Protein AF-A0A6L5Y1M6-F1 (afdb_monomer)

Radius of gyration: 14.64 Å; Cα contacts (8 Å, |Δi|>4): 52; chains: 1; bounding box: 42×32×24 Å

Sequence (76 aa):
MYDSKYWKHGRNVTVRQLYEYLQEHIPDDAIVCIGGSSEIYTHLSMDGSAFSLDFDSLSDLEEYDGREPTELLDGN

Secondary structure (DSSP, 8-state):
---GGG----SS--HHHHHHHHHHHS-TTPPP-BTTBS--EEEE-TTSS-EEEESS--TTSGGGTT--PPPTT---

Mean predicted aligned error: 4.06 Å

Solvent-accessible surface area (backbone atoms only — not comparable to full-atom values): 5331 Å² total; per-residue (Å²): 137,82,66,70,91,74,70,79,85,84,77,92,72,49,73,66,59,51,50,55,50,41,70,75,74,46,68,93,84,61,83,70,59,34,98,83,33,75,54,77,32,78,47,67,43,97,85,68,84,47,79,48,78,34,57,58,79,66,56,88,40,79,94,29,66,98,56,78,90,75,71,94,79,66,89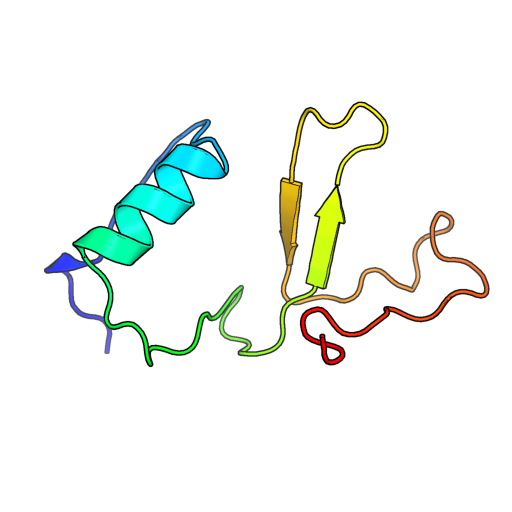,127

Foldseek 3Di:
DDDPVPDDDDDPQDPVNVVVCCVVPPDPPDQDDAPNDSDWDWDAPPVRSDIDIHNDNCCVDPVNPPHDDDDPPPDD

Structure (mmCIF, N/CA/C/O backbone):
dat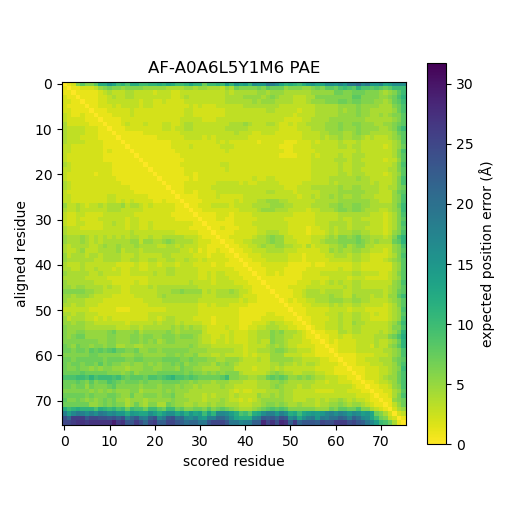a_AF-A0A6L5Y1M6-F1
#
_entry.id   AF-A0A6L5Y1M6-F1
#
loop_
_atom_site.group_PDB
_atom_site.id
_atom_site.type_symbol
_atom_site.label_atom_id
_atom_site.label_alt_id
_atom_site.label_comp_id
_atom_site.label_asym_id
_atom_site.label_entity_id
_atom_site.label_seq_id
_atom_site.pdbx_PDB_ins_code
_atom_site.Cartn_x
_atom_site.Cartn_y
_atom_site.Cartn_z
_atom_site.occupancy
_atom_site.B_iso_or_equiv
_atom_site.auth_seq_id
_atom_site.auth_comp_id
_atom_site.auth_asym_id
_atom_site.auth_atom_id
_atom_site.pdbx_PDB_model_num
ATOM 1 N N . MET A 1 1 ? -17.515 2.434 -15.808 1.00 80.75 1 MET A N 1
ATOM 2 C CA . MET A 1 1 ? -18.342 3.346 -14.984 1.00 80.75 1 MET A CA 1
ATOM 3 C C . MET A 1 1 ? -18.150 2.923 -13.536 1.00 80.75 1 MET A C 1
ATOM 5 O O . MET A 1 1 ? -18.176 1.723 -13.304 1.00 80.75 1 MET A O 1
ATOM 9 N N . TYR A 1 2 ? -17.878 3.852 -12.615 1.00 88.75 2 TYR A N 1
ATOM 10 C CA . TYR A 1 2 ? -17.599 3.542 -11.203 1.00 88.75 2 TYR A CA 1
ATOM 11 C C . TYR A 1 2 ? -18.850 3.732 -10.336 1.00 88.75 2 TYR A C 1
ATOM 13 O O . TYR A 1 2 ? -19.638 4.641 -10.597 1.00 88.75 2 TYR A O 1
ATOM 21 N N . ASP A 1 3 ? -19.026 2.895 -9.311 1.00 93.50 3 ASP A N 1
ATOM 22 C CA . ASP A 1 3 ? -20.124 3.024 -8.347 1.00 93.50 3 ASP A CA 1
ATOM 23 C C . ASP A 1 3 ? -19.803 4.117 -7.310 1.00 93.50 3 ASP A C 1
ATOM 25 O O . ASP A 1 3 ? -18.844 4.023 -6.540 1.00 93.50 3 ASP A O 1
ATOM 29 N N . SER A 1 4 ? -20.640 5.159 -7.270 1.00 95.00 4 SER A N 1
ATOM 30 C CA . SER A 1 4 ? -20.484 6.304 -6.368 1.00 95.00 4 SER A CA 1
ATOM 31 C C . SER A 1 4 ? -20.541 5.941 -4.881 1.00 95.00 4 SER A C 1
ATOM 33 O O . SER A 1 4 ? -20.026 6.700 -4.059 1.00 95.00 4 SER A O 1
ATOM 35 N N . LYS A 1 5 ? -21.117 4.789 -4.504 1.00 93.6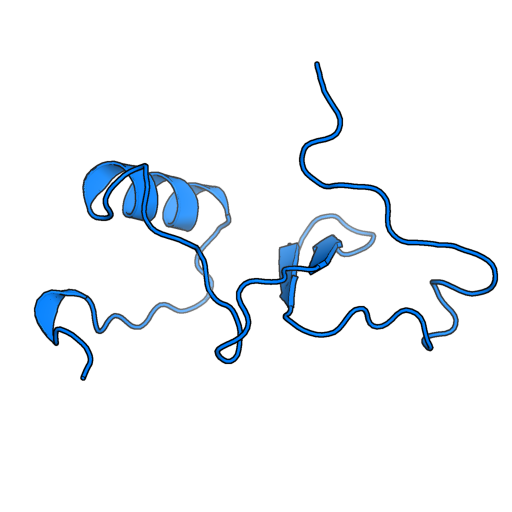2 5 LYS A N 1
ATOM 36 C CA . LYS A 1 5 ? -21.106 4.293 -3.115 1.00 93.62 5 LYS A CA 1
ATOM 37 C C . LYS A 1 5 ? -19.679 4.133 -2.582 1.00 93.62 5 LYS A C 1
ATOM 39 O O . LYS A 1 5 ? -19.437 4.381 -1.395 1.00 93.62 5 LYS A O 1
ATOM 44 N N . TYR A 1 6 ? -18.751 3.761 -3.462 1.00 92.88 6 TYR A N 1
ATOM 45 C CA . TYR A 1 6 ? -17.348 3.495 -3.149 1.00 92.88 6 TYR A CA 1
ATOM 46 C C . TYR A 1 6 ? -16.429 4.696 -3.411 1.00 92.88 6 TYR A C 1
ATOM 48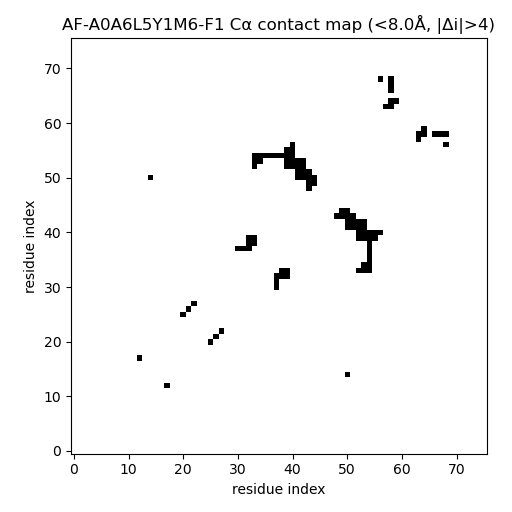 O O . TYR A 1 6 ? -15.223 4.603 -3.200 1.00 92.88 6 TYR A O 1
ATOM 56 N N . TRP A 1 7 ? -16.975 5.853 -3.805 1.00 94.75 7 TRP A N 1
ATOM 57 C CA . TRP A 1 7 ? -16.191 7.074 -3.979 1.00 94.75 7 TRP A CA 1
ATOM 58 C C . TRP A 1 7 ? -15.891 7.716 -2.618 1.00 94.75 7 TRP A C 1
ATOM 60 O O . TRP A 1 7 ? -16.714 8.442 -2.054 1.00 94.75 7 TRP A O 1
ATOM 70 N N . LYS A 1 8 ? -14.725 7.391 -2.053 1.00 95.44 8 LYS A N 1
ATOM 71 C CA . LYS A 1 8 ? -14.259 7.883 -0.748 1.00 95.44 8 LYS A CA 1
ATOM 72 C C . LYS A 1 8 ? -12.997 8.726 -0.891 1.00 95.44 8 LYS A C 1
ATOM 74 O O . LYS A 1 8 ? -12.224 8.563 -1.827 1.00 95.44 8 LYS A O 1
ATOM 79 N N . HIS A 1 9 ? -12.783 9.603 0.082 1.00 95.94 9 HIS A N 1
ATOM 80 C CA . HIS A 1 9 ? -11.551 10.361 0.259 1.00 95.94 9 HIS A CA 1
ATOM 81 C C . HIS A 1 9 ? -11.086 10.200 1.708 1.00 95.94 9 HIS A C 1
ATOM 83 O O . HIS A 1 9 ? -11.893 10.308 2.633 1.00 95.94 9 HIS A O 1
ATOM 89 N N . GLY A 1 10 ? -9.790 9.980 1.902 1.00 93.88 10 GLY A N 1
ATOM 90 C CA . GLY A 1 10 ? -9.152 9.906 3.211 1.00 93.88 10 GLY A CA 1
ATOM 91 C C . GLY A 1 10 ? -7.835 10.675 3.204 1.00 93.88 10 GLY A C 1
ATOM 92 O O . GLY A 1 10 ? -7.191 10.800 2.167 1.00 93.88 10 GLY A O 1
ATOM 93 N N . ARG A 1 11 ? -7.432 11.20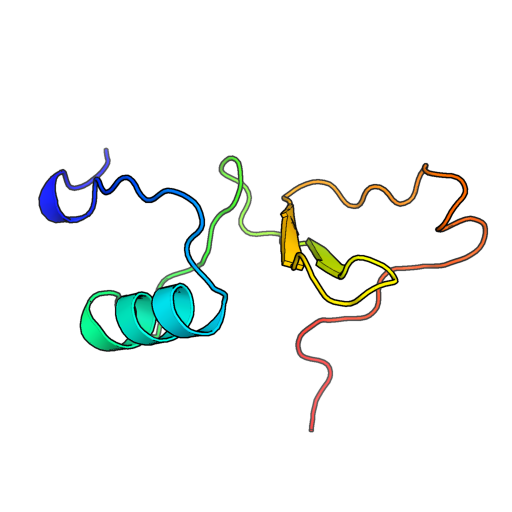0 4.362 1.00 97.06 11 ARG A N 1
ATOM 94 C CA . ARG A 1 11 ? -6.151 11.891 4.554 1.00 97.06 11 ARG A CA 1
ATOM 95 C C . ARG A 1 11 ? -5.424 11.256 5.731 1.00 97.06 11 ARG A C 1
ATOM 97 O O . ARG A 1 11 ? -6.035 11.098 6.783 1.00 97.06 11 ARG A O 1
ATOM 104 N N . ASN A 1 12 ? -4.140 10.940 5.558 1.00 96.06 12 ASN A N 1
ATOM 105 C CA . ASN A 1 12 ? -3.303 10.283 6.572 1.00 96.06 12 ASN A CA 1
ATOM 106 C C . ASN A 1 12 ? -3.917 8.969 7.094 1.00 96.06 12 ASN A C 1
ATOM 108 O O . ASN A 1 12 ? -3.864 8.682 8.289 1.00 96.06 12 ASN A O 1
ATOM 112 N N . VAL A 1 13 ? -4.548 8.199 6.203 1.00 97.25 13 VAL A N 1
ATOM 113 C CA . VAL A 1 13 ? -5.099 6.880 6.534 1.00 97.25 13 VAL A CA 1
ATOM 114 C C . VAL A 1 13 ? -3.936 5.913 6.721 1.00 97.25 13 VAL A C 1
ATOM 116 O O . VAL A 1 13 ? -3.076 5.793 5.853 1.00 97.25 13 VAL A O 1
ATOM 119 N N . THR A 1 14 ? -3.900 5.241 7.866 1.00 97.44 14 THR A N 1
ATOM 120 C CA . THR A 1 14 ? -2.886 4.215 8.148 1.00 97.44 14 THR A CA 1
ATOM 121 C C . THR A 1 14 ? -3.168 2.926 7.370 1.00 97.44 14 THR A C 1
ATOM 123 O O . THR A 1 14 ? -4.318 2.646 7.030 1.00 97.44 14 THR A O 1
ATOM 126 N N . VAL A 1 15 ? -2.143 2.088 7.167 1.00 96.56 15 VAL A N 1
ATOM 127 C CA . VAL A 1 15 ? -2.289 0.765 6.520 1.00 96.56 15 VAL A CA 1
ATOM 128 C C . VAL A 1 15 ? -3.384 -0.070 7.189 1.00 96.56 15 VAL A C 1
ATOM 130 O O . VAL A 1 15 ? -4.225 -0.649 6.511 1.00 96.56 15 VAL A O 1
ATOM 133 N N . ARG A 1 16 ? -3.431 -0.067 8.527 1.00 97.56 16 ARG A N 1
ATOM 134 C CA . ARG A 1 16 ? -4.454 -0.781 9.299 1.00 97.56 16 ARG A CA 1
ATOM 135 C C . ARG A 1 16 ? -5.870 -0.307 8.974 1.00 97.56 16 ARG A C 1
ATOM 137 O O . ARG A 1 16 ? -6.737 -1.131 8.726 1.00 97.56 16 ARG A O 1
ATOM 144 N N . GLN A 1 17 ? -6.098 1.004 8.976 1.00 97.69 17 GLN A N 1
ATOM 145 C CA . GLN A 1 17 ? -7.422 1.569 8.702 1.00 97.69 17 GLN A CA 1
ATOM 146 C C . GLN A 1 17 ? -7.869 1.301 7.264 1.00 97.69 17 GLN A C 1
ATOM 148 O O . GLN A 1 17 ? -9.047 1.043 7.031 1.00 97.69 17 GLN A O 1
ATOM 153 N N . LEU A 1 18 ? -6.938 1.355 6.304 1.00 95.50 18 LEU A N 1
ATOM 154 C CA . LEU A 1 18 ? -7.228 0.978 4.923 1.00 95.50 18 LEU A CA 1
ATOM 155 C C . LEU A 1 18 ? -7.623 -0.501 4.843 1.00 95.50 18 LEU A C 1
ATOM 157 O O . LEU A 1 18 ? -8.657 -0.815 4.265 1.00 95.50 18 LEU A O 1
ATOM 161 N N . TYR A 1 19 ? -6.840 -1.388 5.457 1.00 95.19 19 TYR A N 1
ATOM 162 C CA . TYR A 1 19 ? -7.115 -2.823 5.473 1.00 95.19 19 TYR A CA 1
ATOM 163 C C . TYR A 1 19 ? -8.478 -3.150 6.099 1.00 95.19 19 TYR A C 1
ATOM 165 O O . TYR A 1 19 ? -9.281 -3.839 5.477 1.00 95.19 19 TYR A O 1
ATOM 173 N N . GLU A 1 20 ? -8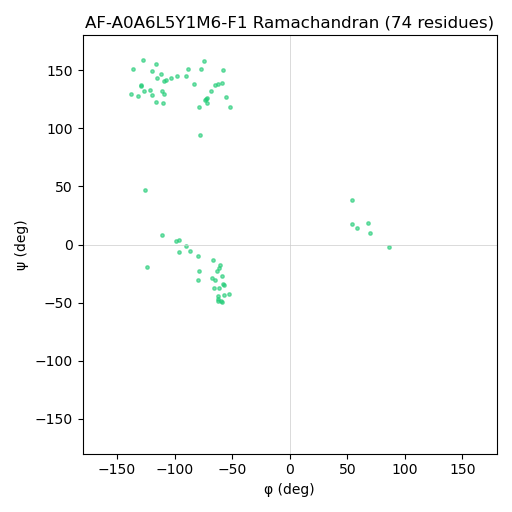.778 -2.595 7.278 1.00 97.44 20 GLU A N 1
ATOM 174 C CA . GLU A 1 20 ? -10.074 -2.763 7.949 1.00 97.44 20 GLU A CA 1
ATOM 175 C C . GLU A 1 20 ? -11.236 -2.291 7.053 1.00 97.44 20 GLU A C 1
ATOM 177 O O . GLU A 1 20 ? -12.227 -3.004 6.903 1.00 97.44 20 GLU A O 1
ATOM 182 N N . TYR A 1 21 ? -11.095 -1.138 6.382 1.00 96.25 21 TYR A N 1
ATOM 183 C CA . TYR A 1 21 ? -12.105 -0.641 5.441 1.00 96.25 21 TYR A CA 1
ATOM 184 C C . TYR A 1 21 ? -12.313 -1.585 4.248 1.00 96.25 21 TYR A C 1
ATOM 186 O O . TYR A 1 21 ? -13.454 -1.827 3.847 1.00 96.25 21 TYR A O 1
ATOM 194 N N . LEU A 1 22 ? -11.225 -2.093 3.659 1.00 95.31 22 LEU A N 1
ATOM 195 C CA . LEU A 1 22 ? -11.295 -3.001 2.515 1.00 95.31 22 LEU A CA 1
ATOM 196 C C . LEU A 1 22 ? -12.012 -4.299 2.900 1.00 95.31 22 LEU A C 1
ATOM 198 O O . LEU A 1 22 ? -12.951 -4.676 2.207 1.00 95.31 22 LEU A O 1
ATOM 202 N N . GLN A 1 23 ? -11.650 -4.903 4.035 1.00 96.12 23 GLN A N 1
ATOM 203 C CA . GLN A 1 23 ? -12.288 -6.127 4.531 1.00 96.12 23 GLN A CA 1
ATOM 204 C C . GLN A 1 23 ? -13.784 -5.959 4.836 1.00 96.12 23 GLN A C 1
ATOM 206 O O . GLN A 1 23 ? -14.564 -6.885 4.633 1.00 96.12 23 GLN A O 1
ATOM 211 N N . GLU A 1 24 ? -14.205 -4.805 5.362 1.00 96.88 24 GLU A N 1
ATOM 212 C CA . GLU A 1 24 ? -15.609 -4.598 5.742 1.00 96.88 24 GLU A CA 1
ATOM 213 C C . GLU A 1 24 ? -16.509 -4.276 4.538 1.00 96.88 24 GLU A C 1
ATOM 215 O O . GLU A 1 24 ? -17.712 -4.561 4.549 1.00 96.88 24 GLU A O 1
ATOM 220 N N . HIS A 1 25 ? -15.964 -3.628 3.507 1.00 96.38 25 HIS A N 1
ATOM 221 C CA . HIS A 1 25 ? -16.793 -2.968 2.498 1.00 96.38 25 HIS A CA 1
ATOM 222 C C . HIS A 1 25 ? -16.549 -3.407 1.056 1.00 96.38 25 HIS A C 1
ATOM 224 O O . HIS A 1 25 ? -17.426 -3.162 0.217 1.00 96.38 25 HIS A O 1
ATOM 230 N N . ILE A 1 26 ? -15.406 -4.013 0.745 1.00 96.88 26 ILE A N 1
ATOM 231 C CA . ILE A 1 26 ? -15.025 -4.398 -0.617 1.00 96.88 26 ILE A CA 1
ATOM 232 C C . ILE A 1 26 ? -15.075 -5.930 -0.744 1.00 96.88 26 ILE A C 1
ATOM 234 O O . ILE A 1 26 ? -14.712 -6.613 0.206 1.00 96.88 26 ILE A O 1
ATOM 238 N N . PRO A 1 27 ? -15.545 -6.493 -1.875 1.00 95.50 27 PRO A N 1
ATOM 239 C CA . PRO A 1 27 ? -15.503 -7.939 -2.093 1.00 95.50 27 PRO A CA 1
ATOM 240 C C . PRO A 1 27 ? -14.074 -8.496 -2.037 1.00 95.50 27 PRO A C 1
ATOM 242 O O . PRO A 1 27 ? -13.166 -7.900 -2.615 1.00 95.50 27 PRO A O 1
ATOM 245 N N . ASP A 1 28 ? -13.900 -9.660 -1.409 1.00 94.75 28 ASP A N 1
ATOM 246 C CA . ASP A 1 28 ? -12.589 -10.304 -1.215 1.00 94.75 28 ASP A CA 1
ATOM 247 C C . ASP A 1 28 ? -11.891 -10.700 -2.530 1.00 94.75 28 ASP A C 1
ATOM 249 O O . ASP A 1 28 ? -10.674 -10.859 -2.565 1.00 94.75 28 ASP A O 1
ATOM 253 N N . ASP A 1 29 ? -12.650 -10.869 -3.615 1.00 95.19 29 ASP A N 1
ATOM 254 C CA . ASP A 1 29 ? -12.159 -11.229 -4.949 1.00 95.19 29 ASP A CA 1
ATOM 255 C C . ASP A 1 29 ? -12.005 -10.022 -5.892 1.00 95.19 29 ASP A C 1
ATOM 257 O O . ASP A 1 29 ? -11.657 -10.181 -7.066 1.00 95.19 29 ASP A O 1
ATOM 261 N N . ALA A 1 30 ? -12.255 -8.803 -5.403 1.00 95.31 30 ALA A N 1
ATOM 262 C CA . ALA A 1 30 ? -12.054 -7.597 -6.190 1.00 95.31 30 ALA A CA 1
ATOM 263 C C . ALA A 1 30 ? -10.557 -7.352 -6.452 1.00 95.31 30 ALA A C 1
ATOM 265 O O . ALA A 1 30 ? -9.734 -7.354 -5.539 1.00 95.31 30 ALA A O 1
ATOM 266 N N . ILE A 1 31 ? -10.208 -7.070 -7.710 1.00 94.25 31 ILE A N 1
ATOM 267 C CA . ILE A 1 31 ? -8.838 -6.713 -8.097 1.00 94.25 31 ILE A CA 1
ATOM 268 C C . ILE A 1 31 ? -8.535 -5.294 -7.609 1.00 94.25 31 ILE A C 1
ATOM 270 O O . ILE A 1 31 ? -9.257 -4.345 -7.933 1.00 94.25 31 ILE A O 1
ATOM 274 N N . VAL A 1 32 ? -7.452 -5.143 -6.850 1.00 93.06 32 VAL A N 1
ATOM 275 C CA . VAL A 1 32 ? -6.929 -3.831 -6.461 1.00 93.06 32 VAL A CA 1
ATOM 276 C C . VAL A 1 32 ? -6.255 -3.199 -7.673 1.00 93.06 32 VAL A C 1
ATOM 278 O O . VAL A 1 32 ? -5.348 -3.791 -8.250 1.00 93.06 32 VAL A O 1
ATOM 281 N N . CYS A 1 33 ? -6.683 -1.988 -8.041 1.00 94.00 33 CYS A N 1
ATOM 282 C CA . CYS A 1 33 ? -6.053 -1.226 -9.113 1.00 94.00 33 CYS A CA 1
ATOM 283 C C . CYS A 1 33 ? -5.502 0.107 -8.605 1.00 94.00 33 CYS A C 1
ATOM 285 O O . CYS A 1 33 ? -6.245 0.905 -8.025 1.00 94.00 33 CYS A O 1
ATOM 287 N N . ILE A 1 34 ? -4.236 0.389 -8.904 1.00 93.44 34 ILE A N 1
ATOM 288 C CA . ILE A 1 34 ? -3.575 1.671 -8.631 1.00 93.44 34 ILE A CA 1
ATOM 289 C C . ILE A 1 34 ? -3.3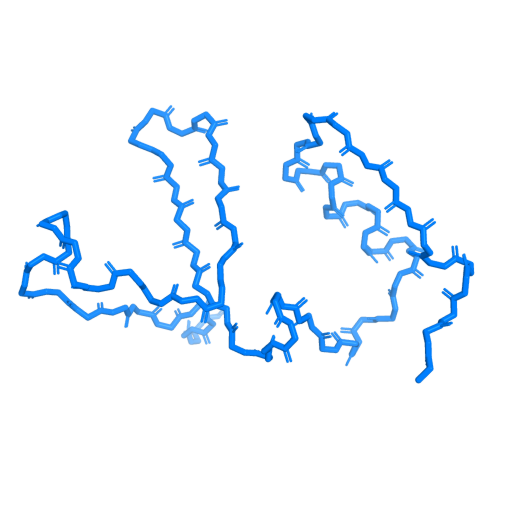20 2.356 -9.974 1.00 93.44 34 ILE A C 1
ATOM 291 O O . ILE A 1 34 ? -2.917 1.713 -10.936 1.00 93.44 34 ILE A O 1
ATOM 295 N N . GLY A 1 35 ? -3.667 3.639 -10.113 1.00 90.12 35 GLY A N 1
ATOM 296 C CA . GLY A 1 35 ? -3.509 4.359 -11.391 1.00 90.12 35 GLY A CA 1
ATOM 297 C C . GLY A 1 35 ? -4.261 3.751 -12.592 1.00 90.12 35 GLY A C 1
ATOM 298 O O . GLY A 1 35 ? -3.986 4.114 -13.729 1.00 90.12 35 GLY A O 1
ATOM 299 N N . GLY A 1 36 ? -5.2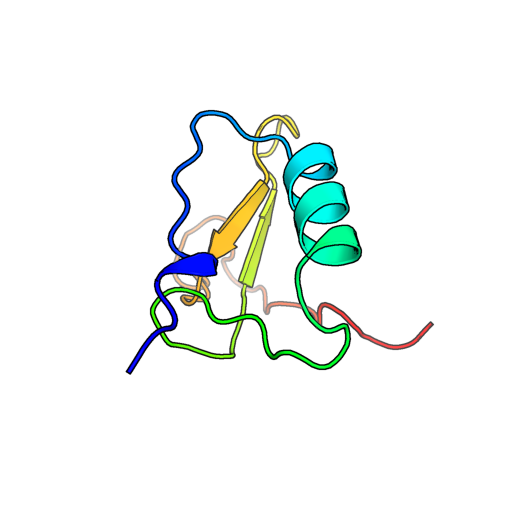08 2.833 -12.360 1.00 89.94 36 GLY A N 1
ATOM 300 C CA . GLY A 1 36 ? -5.890 2.070 -13.412 1.00 89.94 36 GLY A CA 1
ATOM 301 C C . GLY A 1 36 ? -5.166 0.793 -13.864 1.00 89.94 36 GLY A C 1
ATOM 302 O O . GLY A 1 36 ? -5.724 0.069 -14.686 1.00 89.94 36 GLY A O 1
ATOM 303 N N . SER A 1 37 ? -3.986 0.493 -13.315 1.00 93.50 37 SER A N 1
ATOM 304 C CA . SER A 1 37 ? -3.280 -0.780 -13.499 1.00 93.50 37 SER A CA 1
ATOM 305 C C . SER A 1 37 ? -3.687 -1.788 -12.428 1.00 93.50 37 SER A C 1
ATOM 307 O O . SER A 1 37 ? -3.929 -1.395 -11.289 1.00 93.50 37 SER A O 1
ATOM 309 N N . SER A 1 38 ? -3.750 -3.072 -12.783 1.00 93.19 38 SER A N 1
ATOM 310 C CA . SER A 1 38 ? -3.883 -4.189 -11.832 1.00 93.19 38 SER A CA 1
ATOM 311 C C . SER A 1 38 ? -2.537 -4.680 -11.291 1.00 93.19 38 SER A C 1
ATOM 313 O O . SER A 1 38 ? -2.510 -5.569 -10.446 1.00 93.19 38 SER A O 1
ATOM 315 N N . GLU A 1 39 ? -1.430 -4.151 -11.810 1.00 93.50 39 GLU A N 1
ATOM 316 C CA . GLU A 1 39 ? -0.098 -4.373 -11.254 1.00 93.50 39 GLU A CA 1
ATOM 317 C C . GLU A 1 39 ? 0.136 -3.391 -10.112 1.00 93.50 39 GLU A C 1
ATOM 319 O O . GLU A 1 39 ? -0.235 -2.215 -10.203 1.00 93.50 39 GLU A O 1
ATOM 324 N N . ILE A 1 40 ? 0.738 -3.890 -9.035 1.00 94.25 40 ILE A N 1
ATOM 325 C CA . ILE A 1 40 ? 1.061 -3.093 -7.860 1.00 94.25 40 ILE A CA 1
ATOM 326 C C . ILE A 1 40 ? 2.522 -3.292 -7.481 1.00 94.25 40 ILE A C 1
ATOM 328 O O . ILE A 1 40 ? 3.024 -4.413 -7.441 1.00 94.25 40 ILE A O 1
ATOM 332 N N . TYR A 1 41 ? 3.164 -2.187 -7.141 1.00 94.38 41 TYR A N 1
ATOM 333 C CA . TYR A 1 41 ? 4.472 -2.134 -6.514 1.00 94.38 41 TYR A CA 1
ATOM 334 C C . TYR A 1 41 ? 4.309 -1.535 -5.124 1.00 94.38 41 TYR A C 1
ATOM 336 O O . TYR A 1 41 ? 3.454 -0.677 -4.885 1.00 94.38 41 TYR A O 1
ATOM 344 N N . THR A 1 42 ? 5.088 -2.042 -4.174 1.00 93.69 42 THR A N 1
ATOM 345 C CA . THR A 1 42 ? 4.978 -1.649 -2.771 1.00 93.69 42 THR A CA 1
ATOM 346 C C . THR A 1 42 ? 6.295 -1.085 -2.282 1.00 93.69 42 THR A C 1
ATOM 348 O O . THR A 1 42 ? 7.336 -1.720 -2.455 1.00 93.69 42 THR A O 1
ATOM 351 N N . HIS A 1 43 ? 6.244 0.057 -1.603 1.00 92.19 43 HIS A N 1
ATOM 352 C CA . HIS A 1 43 ? 7.435 0.732 -1.097 1.00 92.19 43 HIS A CA 1
ATOM 353 C C . HIS A 1 43 ? 7.219 1.111 0.365 1.00 92.19 43 HIS A C 1
ATOM 355 O O . HIS A 1 43 ? 6.222 1.744 0.705 1.00 92.19 43 HIS A O 1
ATOM 361 N N . LEU A 1 44 ? 8.147 0.743 1.245 1.00 93.12 44 LEU A N 1
ATOM 362 C CA . LEU A 1 44 ? 8.138 1.183 2.639 1.00 93.12 44 LEU A CA 1
ATOM 363 C C . LEU A 1 44 ? 9.282 2.174 2.840 1.00 93.12 44 LEU A C 1
ATOM 365 O O . LEU A 1 44 ? 10.423 1.883 2.479 1.00 93.12 44 LEU A O 1
ATOM 369 N N . SER A 1 45 ? 8.990 3.337 3.421 1.00 93.50 45 SER A N 1
ATOM 370 C CA . SER A 1 45 ? 10.027 4.306 3.773 1.00 93.50 45 SER A CA 1
ATOM 371 C C . SER A 1 45 ? 11.058 3.679 4.718 1.00 93.50 45 SER A C 1
ATOM 373 O O . SER A 1 45 ? 10.735 2.806 5.523 1.00 93.50 45 SER A O 1
ATOM 375 N N . MET A 1 46 ? 12.311 4.144 4.663 1.00 91.75 46 MET A N 1
ATOM 376 C CA . MET A 1 46 ? 13.400 3.574 5.478 1.00 91.75 46 MET A CA 1
ATOM 377 C C . MET A 1 46 ? 13.138 3.647 6.992 1.00 91.75 46 MET A C 1
ATOM 379 O O . MET A 1 46 ? 13.648 2.824 7.747 1.00 91.75 46 MET A O 1
ATOM 383 N N . ASP A 1 47 ? 12.350 4.626 7.441 1.00 96.62 47 ASP A N 1
ATOM 384 C CA . ASP A 1 47 ? 11.941 4.790 8.839 1.00 96.62 47 ASP A CA 1
ATOM 385 C C . ASP A 1 47 ? 10.632 4.054 9.191 1.00 96.62 47 ASP A C 1
ATOM 387 O O . ASP A 1 47 ? 10.183 4.106 10.336 1.00 96.62 47 ASP A O 1
ATOM 391 N N . GLY A 1 48 ? 10.008 3.385 8.218 1.00 95.56 48 GLY A N 1
ATOM 392 C CA . GLY A 1 48 ? 8.750 2.657 8.372 1.00 95.56 48 GLY A CA 1
ATOM 393 C C . GLY A 1 48 ? 7.514 3.537 8.582 1.00 95.56 48 GLY A C 1
ATOM 394 O O . GLY A 1 48 ? 6.455 3.013 8.927 1.00 95.56 48 GLY A O 1
ATOM 395 N N . SER A 1 49 ? 7.619 4.857 8.409 1.00 96.50 49 SER A N 1
ATOM 396 C CA . SER A 1 49 ? 6.516 5.794 8.653 1.00 96.50 49 SER A CA 1
ATOM 397 C C . SER A 1 49 ? 5.477 5.848 7.526 1.00 96.50 49 SER A C 1
ATOM 399 O O . SER A 1 49 ? 4.330 6.228 7.780 1.00 96.50 49 SER A O 1
ATOM 401 N N . ALA A 1 50 ? 5.844 5.454 6.302 1.00 96.56 50 ALA A N 1
ATOM 402 C CA . ALA A 1 50 ? 4.978 5.514 5.131 1.00 96.56 50 ALA A CA 1
ATOM 403 C C . ALA A 1 50 ? 5.104 4.257 4.265 1.00 96.56 50 ALA A C 1
ATOM 405 O O . ALA A 1 50 ? 6.200 3.866 3.872 1.00 96.56 50 ALA A O 1
ATOM 406 N N . PHE A 1 51 ? 3.958 3.660 3.936 1.00 95.88 51 PHE A N 1
ATOM 407 C CA . PHE A 1 51 ? 3.836 2.578 2.966 1.00 95.88 51 PHE A CA 1
ATOM 408 C C . PHE A 1 51 ? 3.114 3.110 1.725 1.00 95.88 51 PHE A C 1
ATOM 410 O O . PHE A 1 51 ? 1.997 3.620 1.844 1.00 95.88 51 PHE A O 1
ATOM 417 N N . SER A 1 52 ? 3.762 3.019 0.565 1.00 93.94 52 SER A N 1
ATOM 418 C CA . SER A 1 52 ? 3.224 3.417 -0.736 1.00 93.94 52 SER A CA 1
ATOM 419 C C . SER A 1 52 ? 2.791 2.196 -1.537 1.00 93.94 52 SER A C 1
ATOM 421 O O . SER A 1 52 ? 3.444 1.151 -1.496 1.00 93.94 52 SER A O 1
ATOM 423 N N . LEU A 1 53 ? 1.700 2.371 -2.277 1.00 94.06 53 LEU A N 1
ATOM 424 C CA . LEU A 1 53 ? 1.256 1.482 -3.341 1.00 94.06 53 LEU A CA 1
ATOM 425 C C . LEU A 1 53 ? 1.309 2.283 -4.634 1.00 94.06 53 LEU A C 1
ATOM 427 O O . LEU A 1 53 ? 0.631 3.307 -4.739 1.00 94.06 53 LEU A O 1
ATOM 431 N N . ASP A 1 54 ? 2.064 1.793 -5.604 1.00 93.69 54 ASP A N 1
ATOM 432 C CA . ASP A 1 54 ? 2.244 2.434 -6.898 1.00 93.69 54 ASP A CA 1
ATOM 433 C C . ASP A 1 54 ? 1.941 1.454 -8.029 1.00 93.69 54 ASP A C 1
ATOM 435 O O . ASP A 1 54 ? 1.926 0.238 -7.849 1.00 93.69 54 ASP A O 1
ATOM 439 N N . PHE A 1 55 ? 1.635 2.001 -9.201 1.00 93.56 55 PHE A N 1
ATOM 440 C CA . PHE A 1 55 ? 1.468 1.220 -10.430 1.00 93.56 55 PHE A CA 1
ATOM 441 C C . PHE A 1 55 ? 2.738 1.202 -11.284 1.00 93.56 55 PHE A C 1
ATOM 443 O O . PHE A 1 55 ? 2.778 0.527 -12.308 1.00 93.56 55 PHE A O 1
ATOM 450 N N . ASP A 1 56 ? 3.742 1.975 -10.876 1.00 91.25 56 ASP A N 1
ATOM 451 C CA . ASP A 1 56 ? 5.053 2.045 -11.500 1.00 91.25 56 ASP A CA 1
ATOM 452 C C . ASP A 1 56 ? 6.067 1.342 -10.598 1.00 91.25 56 ASP A C 1
ATOM 454 O O . ASP A 1 56 ? 5.988 1.438 -9.374 1.00 91.25 56 ASP A O 1
ATOM 458 N N . SER A 1 57 ? 7.006 0.632 -11.211 1.00 88.81 57 SER A N 1
ATOM 459 C CA . SER A 1 57 ? 8.026 -0.150 -10.510 1.00 88.81 57 SER A CA 1
ATOM 460 C C . SER A 1 57 ? 9.021 0.707 -9.743 1.00 88.81 57 SER A C 1
ATOM 462 O O . SER A 1 57 ? 9.581 0.253 -8.744 1.00 88.81 57 SER A O 1
ATOM 464 N N . LEU A 1 58 ? 9.255 1.931 -10.231 1.00 90.06 58 LEU A N 1
ATOM 465 C CA . LEU A 1 58 ? 10.320 2.825 -9.778 1.00 90.06 58 LEU A CA 1
ATOM 466 C C . LEU A 1 58 ? 11.717 2.179 -9.812 1.00 90.06 58 LEU A C 1
ATOM 468 O O . LEU A 1 58 ? 12.639 2.675 -9.168 1.00 90.06 58 LEU A O 1
ATOM 472 N N . SER A 1 59 ? 11.895 1.072 -10.543 1.00 90.44 59 SER A N 1
ATOM 473 C CA . SER A 1 59 ? 13.144 0.301 -10.568 1.00 90.44 59 SER A CA 1
ATOM 474 C C . SER A 1 59 ? 14.310 1.066 -11.201 1.00 90.44 59 SER A C 1
ATOM 476 O O . SER A 1 59 ? 15.456 0.641 -11.108 1.00 90.44 59 SER A O 1
ATOM 478 N N . ASP A 1 60 ? 14.022 2.176 -11.878 1.00 90.50 60 ASP A N 1
ATOM 479 C CA . ASP A 1 60 ? 14.990 3.093 -12.469 1.00 90.50 60 ASP A CA 1
ATOM 480 C C . ASP A 1 60 ? 15.627 4.062 -11.455 1.00 90.50 60 ASP A C 1
ATOM 482 O O . ASP A 1 60 ? 16.601 4.740 -11.793 1.00 90.50 60 ASP A O 1
ATOM 486 N N . LEU A 1 61 ? 15.116 4.131 -10.220 1.00 91.81 61 LEU A N 1
ATOM 487 C CA . LEU A 1 61 ? 15.695 4.957 -9.158 1.00 91.81 61 LEU A CA 1
ATOM 488 C C . LEU A 1 61 ? 16.961 4.323 -8.551 1.00 91.81 61 LEU A C 1
ATOM 490 O O . LEU A 1 61 ? 17.103 3.103 -8.474 1.00 91.81 61 LEU A O 1
ATOM 494 N N . GLU A 1 62 ? 17.875 5.170 -8.062 1.00 92.44 62 GLU A N 1
ATOM 495 C CA . GLU A 1 62 ? 19.183 4.764 -7.515 1.00 92.44 62 GLU A CA 1
ATOM 496 C C . GLU A 1 62 ? 19.055 3.762 -6.355 1.00 92.44 62 GLU A C 1
ATOM 498 O O . GLU A 1 62 ? 19.860 2.837 -6.235 1.00 92.44 62 GLU A O 1
ATOM 503 N N . GLU A 1 63 ? 18.021 3.887 -5.519 1.00 89.19 63 GLU A N 1
ATOM 504 C CA . GLU A 1 63 ? 17.752 2.951 -4.420 1.00 89.19 63 GLU A CA 1
ATOM 505 C C . GLU A 1 63 ? 17.493 1.491 -4.851 1.00 89.19 63 GLU A C 1
ATOM 507 O O . GLU A 1 63 ? 17.626 0.579 -4.019 1.00 89.19 63 GLU A O 1
ATOM 512 N N . TYR A 1 64 ? 17.169 1.257 -6.127 1.00 90.19 64 TYR A N 1
ATOM 513 C CA . TYR A 1 64 ? 16.892 -0.064 -6.696 1.00 90.19 64 TYR A CA 1
ATOM 514 C C . TYR A 1 64 ? 17.962 -0.545 -7.688 1.00 90.19 64 TYR A C 1
ATOM 516 O O . TYR A 1 64 ? 17.785 -1.603 -8.288 1.00 90.19 64 TYR A O 1
ATOM 524 N N . ASP A 1 65 ? 19.092 0.159 -7.827 1.00 93.12 65 ASP A N 1
ATOM 525 C CA . ASP A 1 65 ? 20.136 -0.211 -8.791 1.00 93.12 65 ASP A CA 1
ATOM 526 C C . ASP A 1 65 ? 20.619 -1.665 -8.603 1.00 93.12 65 ASP A C 1
ATOM 528 O O . ASP A 1 65 ? 20.981 -2.107 -7.503 1.00 93.12 65 ASP A O 1
ATOM 532 N N . GLY A 1 66 ? 20.591 -2.425 -9.700 1.00 89.94 66 GLY A N 1
ATOM 533 C CA . GLY A 1 66 ? 20.943 -3.844 -9.738 1.00 89.94 66 GLY A CA 1
ATOM 534 C C . GLY A 1 66 ? 19.984 -4.781 -8.991 1.00 89.94 66 GLY A C 1
ATOM 535 O O . GLY A 1 66 ? 20.388 -5.900 -8.658 1.00 89.94 66 GLY A O 1
ATOM 536 N N . ARG A 1 67 ? 18.752 -4.350 -8.694 1.00 89.25 67 ARG A N 1
ATOM 537 C CA . ARG A 1 67 ? 17.730 -5.151 -8.002 1.00 89.25 67 ARG A CA 1
ATOM 538 C C . ARG A 1 67 ? 16.488 -5.319 -8.868 1.00 89.25 67 ARG A C 1
ATOM 540 O O . ARG A 1 67 ? 16.125 -4.431 -9.624 1.00 89.25 67 ARG A O 1
ATOM 547 N N . GLU A 1 68 ? 15.814 -6.447 -8.681 1.00 89.19 68 GLU A N 1
ATOM 548 C CA . GLU A 1 68 ? 14.501 -6.725 -9.262 1.00 89.19 68 GLU A CA 1
ATOM 549 C C . GLU A 1 68 ? 13.451 -6.779 -8.144 1.00 89.19 68 GLU A C 1
ATOM 551 O O . GLU A 1 68 ? 13.779 -7.206 -7.025 1.00 89.19 68 GLU A O 1
ATOM 556 N N . PRO A 1 69 ? 12.202 -6.359 -8.407 1.00 89.75 69 PRO A N 1
ATOM 557 C CA . PRO A 1 69 ? 11.116 -6.524 -7.454 1.00 89.75 69 PRO A CA 1
ATOM 558 C C . PRO A 1 69 ? 10.857 -8.014 -7.190 1.00 89.75 69 PRO A C 1
ATOM 560 O O . PRO A 1 69 ? 10.869 -8.842 -8.098 1.00 89.75 69 PRO A O 1
ATOM 563 N N . THR A 1 70 ? 10.624 -8.357 -5.925 1.00 90.12 70 THR A N 1
ATOM 564 C CA . THR A 1 70 ? 10.165 -9.693 -5.518 1.00 90.12 70 THR A CA 1
ATOM 565 C C . THR A 1 70 ? 8.642 -9.754 -5.536 1.00 90.12 70 THR A C 1
ATOM 567 O O . THR A 1 70 ? 7.993 -8.743 -5.259 1.00 90.12 70 THR A O 1
ATOM 570 N N . GLU A 1 71 ? 8.063 -10.930 -5.775 1.00 90.19 71 GLU A N 1
ATOM 571 C CA . GLU A 1 71 ? 6.607 -11.094 -5.788 1.00 90.19 71 GLU A CA 1
ATOM 572 C C . GLU A 1 71 ? 5.994 -10.847 -4.405 1.00 90.19 71 GLU A C 1
ATOM 574 O O . GLU A 1 71 ? 6.476 -11.333 -3.378 1.00 90.19 71 GLU A O 1
ATOM 579 N N . LEU A 1 72 ? 4.874 -10.120 -4.386 1.00 85.94 72 LEU A N 1
ATOM 580 C CA . LEU A 1 72 ? 4.138 -9.819 -3.155 1.00 85.94 72 LEU A CA 1
ATOM 581 C C . LEU A 1 72 ? 3.563 -11.085 -2.499 1.00 85.94 72 LEU A C 1
ATOM 583 O O . LEU A 1 72 ? 3.407 -11.138 -1.280 1.00 85.94 72 LEU A O 1
ATOM 587 N N . LEU A 1 73 ? 3.230 -12.086 -3.314 1.00 82.75 73 LEU A N 1
ATOM 588 C CA . LEU A 1 73 ? 2.592 -13.336 -2.907 1.00 82.75 73 LEU A CA 1
ATOM 589 C C . LEU A 1 73 ? 3.405 -14.544 -3.397 1.00 82.75 73 LEU A C 1
ATOM 591 O O . LEU A 1 73 ? 2.844 -15.486 -3.954 1.00 82.75 73 LEU A O 1
ATOM 595 N N . ASP A 1 74 ? 4.726 -14.527 -3.208 1.00 64.50 74 ASP A N 1
ATOM 596 C CA . ASP A 1 74 ? 5.523 -15.744 -3.379 1.00 64.50 74 ASP A CA 1
ATOM 597 C C . ASP A 1 74 ? 5.237 -16.713 -2.220 1.00 64.50 74 ASP A C 1
ATOM 599 O O . ASP A 1 74 ? 5.367 -16.376 -1.042 1.00 64.50 74 ASP A O 1
ATOM 603 N N . GLY A 1 75 ? 4.776 -17.912 -2.580 1.00 49.16 75 GLY A N 1
ATOM 604 C CA . GLY A 1 75 ? 4.089 -18.848 -1.693 1.00 49.16 75 GLY A CA 1
ATOM 605 C C . GLY A 1 75 ? 4.796 -19.169 -0.372 1.00 49.16 75 GLY A C 1
ATOM 606 O O . GLY A 1 75 ? 5.849 -19.807 -0.352 1.00 49.16 75 GLY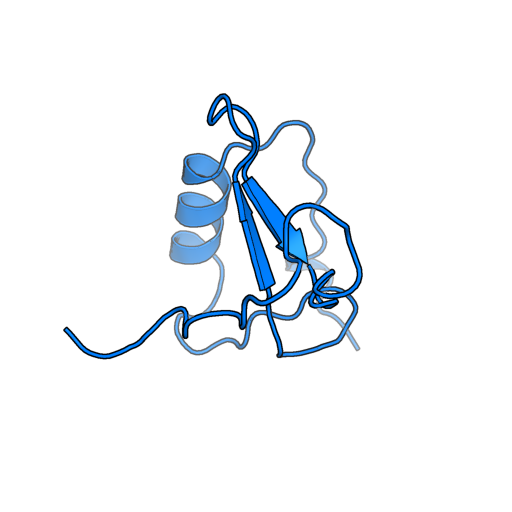 A O 1
ATOM 607 N N . ASN A 1 76 ? 4.108 -18.828 0.721 1.00 39.16 76 ASN A N 1
ATOM 608 C CA . ASN A 1 76 ? 4.008 -19.606 1.958 1.00 39.16 76 ASN A CA 1
ATOM 609 C C . ASN A 1 76 ? 2.566 -19.554 2.466 1.00 39.16 76 ASN A C 1
ATOM 611 O O . ASN A 1 76 ? 2.054 -18.428 2.649 1.00 39.16 76 ASN A O 1
#

Organism: NCBI:txid2606634

Nearest PDB structures (foldseek):
  7o9m-assembly1_a  TM=4.934E-01  e=6.973E+00  Homo sapiens
  8xt3-assembly1_Lp  TM=3.543E-01  e=4.023E+00  Homo sapiens

pLDDT: mean 91.62, std 9.09, range [39.16, 97.69]